Protein AF-A0A1B0GG59-F1 (afdb_monomer_lite)

Sequence (48 aa):
IQEKYLDQIADLYEDFHVTKLPLLEKEVRGADNIKKFSENLITSYSPN

pLDDT: mean 91.11, std 10.41, range [45.72, 98.0]

Foldseek 3Di:
DVVVVVVVCCVVPVVDDDQDADDDPDDQDDPVSVVVRCVSVVDRDDDD

Radius of gyration: 12.93 Å; chains: 1; bounding box: 29×22×28 Å

InterPro domains:
  IPR016300 Arsenical pump ATPase, ArsA/GET3 [PTHR10803] (2-47)
  IPR025723 ArsA/GET3, Anion-transporting ATPase-like domain [PF02374] (1-42)
  IPR027417 P-loop containing nucleoside triphosphate hydrolase [G3DSA:3.40.50.300] (1-48)

Organism: Glossina morsitans morsitans (NCBI:txid37546)

Structure (mmCIF, N/CA/C/O backbone):
data_AF-A0A1B0GG59-F1
#
_entry.id   AF-A0A1B0GG59-F1
#
loop_
_atom_site.group_PDB
_atom_site.id
_atom_site.type_symbol
_atom_site.label_atom_id
_atom_site.label_alt_id
_atom_site.label_comp_id
_atom_site.label_asym_id
_atom_site.label_entity_id
_atom_site.label_seq_id
_atom_site.pdbx_PDB_ins_code
_atom_site.Cartn_x
_atom_site.Cartn_y
_atom_site.Cartn_z
_atom_site.occupancy
_atom_site.B_iso_or_equiv
_atom_site.auth_seq_id
_atom_site.auth_comp_id
_atom_site.auth_asym_id
_atom_site.auth_atom_id
_atom_site.pdbx_PDB_model_num
ATOM 1 N N . ILE A 1 1 ? 12.159 10.558 -1.378 1.00 85.75 1 ILE A N 1
ATOM 2 C CA . ILE A 1 1 ? 12.829 9.304 -0.925 1.00 85.75 1 ILE A CA 1
ATOM 3 C C . ILE A 1 1 ? 12.080 8.076 -1.426 1.00 85.75 1 ILE A C 1
ATOM 5 O O . ILE A 1 1 ? 12.699 7.285 -2.119 1.00 85.75 1 ILE A O 1
ATOM 9 N N . GLN A 1 2 ? 10.787 7.914 -1.109 1.00 90.56 2 GLN A N 1
ATOM 10 C CA . GLN A 1 2 ? 10.001 6.753 -1.564 1.00 90.56 2 GLN A CA 1
ATOM 11 C C . GLN A 1 2 ? 9.944 6.629 -3.093 1.00 90.56 2 GLN A C 1
ATOM 13 O O . GLN A 1 2 ? 10.124 5.535 -3.604 1.00 90.56 2 GLN A O 1
ATOM 18 N N . GLU A 1 3 ? 9.794 7.748 -3.804 1.00 92.69 3 GLU A N 1
ATOM 19 C CA . GLU A 1 3 ? 9.780 7.817 -5.275 1.00 92.69 3 GLU A CA 1
ATOM 20 C C . GLU A 1 3 ? 10.971 7.097 -5.926 1.00 92.69 3 GLU A C 1
ATOM 22 O O . GLU A 1 3 ? 10.768 6.157 -6.679 1.00 92.69 3 GLU A O 1
AT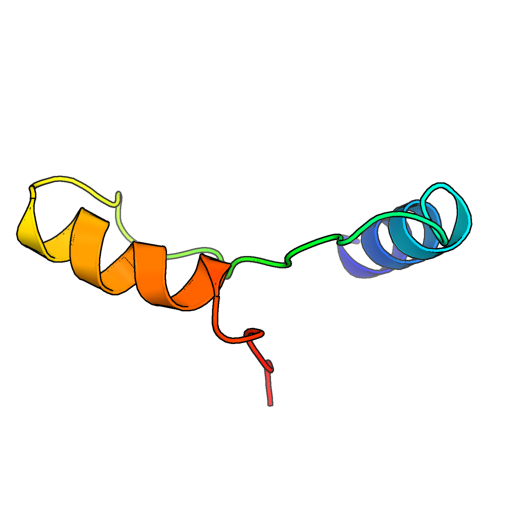OM 27 N N . LYS A 1 4 ? 12.206 7.395 -5.495 1.00 95.94 4 LYS A N 1
ATOM 28 C CA . LYS A 1 4 ? 13.417 6.711 -5.982 1.00 95.94 4 LYS A CA 1
ATOM 29 C C . LYS A 1 4 ? 13.325 5.182 -5.883 1.00 95.94 4 LYS A C 1
ATOM 31 O O . LYS A 1 4 ? 13.794 4.481 -6.770 1.00 95.94 4 LYS A O 1
ATOM 36 N N . TYR A 1 5 ? 12.788 4.657 -4.782 1.00 96.56 5 TYR A N 1
ATOM 37 C CA . TYR A 1 5 ? 12.660 3.209 -4.607 1.00 96.56 5 TYR A CA 1
ATOM 38 C C . TYR A 1 5 ? 11.504 2.632 -5.423 1.00 96.56 5 TYR A C 1
ATOM 40 O O . TYR A 1 5 ? 11.604 1.502 -5.883 1.00 96.56 5 TYR A O 1
ATOM 48 N N . LEU A 1 6 ? 10.425 3.393 -5.619 1.00 94.75 6 LEU A N 1
ATOM 49 C CA . LEU A 1 6 ? 9.319 2.988 -6.486 1.00 94.75 6 LEU A CA 1
ATOM 50 C C . LEU A 1 6 ? 9.770 2.860 -7.943 1.00 94.75 6 LEU A C 1
ATOM 52 O O . LEU A 1 6 ? 9.357 1.907 -8.597 1.00 94.75 6 LEU A O 1
ATOM 56 N N . ASP A 1 7 ? 10.641 3.754 -8.409 1.00 95.12 7 ASP A N 1
ATOM 57 C CA . ASP A 1 7 ? 11.224 3.676 -9.752 1.00 95.12 7 ASP A CA 1
ATOM 58 C C . ASP A 1 7 ? 12.099 2.425 -9.890 1.00 95.12 7 ASP A C 1
ATOM 60 O O . ASP A 1 7 ? 11.914 1.624 -10.799 1.00 95.12 7 ASP A O 1
ATOM 64 N N . GLN A 1 8 ? 12.969 2.170 -8.906 1.00 97.38 8 GLN A N 1
ATOM 65 C CA . GLN A 1 8 ? 13.788 0.952 -8.880 1.00 97.38 8 GLN A CA 1
ATOM 66 C C . GLN A 1 8 ? 12.949 -0.335 -8.846 1.00 97.38 8 GLN A C 1
ATOM 68 O O . GLN A 1 8 ? 13.331 -1.333 -9.450 1.00 97.38 8 GLN A O 1
ATOM 73 N N . ILE A 1 9 ? 11.818 -0.341 -8.132 1.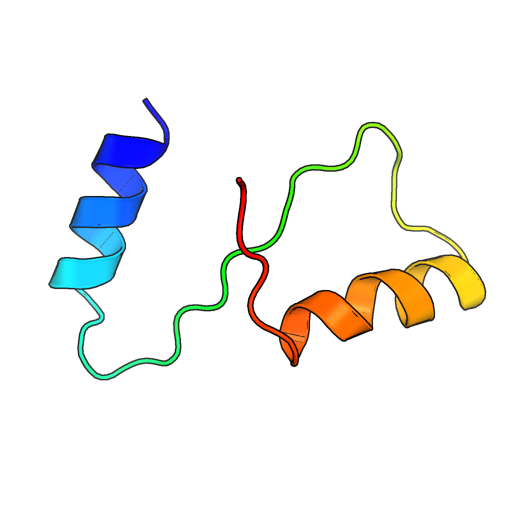00 96.19 9 ILE A N 1
ATOM 74 C CA . ILE A 1 9 ? 10.890 -1.482 -8.104 1.00 96.19 9 ILE A CA 1
ATOM 75 C C . ILE A 1 9 ? 10.221 -1.662 -9.470 1.00 96.19 9 ILE A C 1
ATOM 77 O O . ILE A 1 9 ? 10.065 -2.799 -9.906 1.00 96.19 9 ILE A O 1
ATOM 81 N N . ALA A 1 10 ? 9.834 -0.573 -10.139 1.00 94.00 10 ALA A N 1
ATOM 82 C CA . ALA A 1 10 ? 9.231 -0.645 -11.466 1.00 94.00 10 ALA A CA 1
ATOM 83 C C . ALA A 1 10 ? 10.197 -1.255 -12.495 1.00 94.00 10 ALA A C 1
ATOM 85 O O . ALA A 1 10 ? 9.776 -2.113 -13.264 1.00 94.00 10 ALA A O 1
ATOM 86 N N . ASP A 1 11 ? 11.481 -0.887 -12.440 1.00 96.50 11 ASP A N 1
ATOM 87 C CA . ASP A 1 11 ? 12.512 -1.433 -13.332 1.00 96.50 11 ASP A CA 1
ATOM 88 C C . ASP A 1 11 ? 12.825 -2.912 -13.035 1.00 96.50 11 ASP A C 1
ATOM 90 O O . ASP A 1 11 ? 12.976 -3.722 -13.943 1.00 96.50 11 ASP A O 1
ATOM 94 N N . LEU A 1 12 ? 12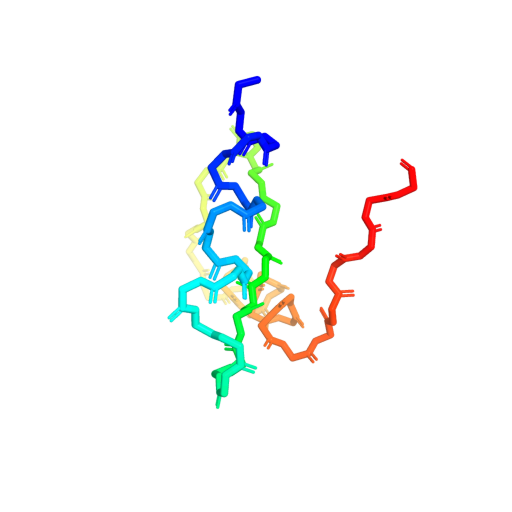.943 -3.289 -11.754 1.00 98.00 12 LEU A N 1
ATOM 95 C CA . LEU A 1 12 ? 13.326 -4.654 -11.360 1.00 98.00 12 LEU A CA 1
ATOM 96 C C . LEU A 1 12 ? 12.219 -5.691 -11.577 1.00 98.00 12 LEU A C 1
ATOM 98 O O . LEU A 1 12 ? 12.513 -6.880 -11.707 1.00 98.00 12 LEU A O 1
ATOM 102 N N . TYR A 1 13 ? 10.961 -5.258 -11.547 1.00 96.75 13 TYR A N 1
ATOM 103 C CA . TYR A 1 13 ? 9.793 -6.133 -11.562 1.00 96.75 13 TYR A CA 1
ATOM 104 C C . TYR A 1 13 ? 8.825 -5.762 -12.693 1.00 96.75 13 TYR A C 1
ATOM 106 O O . TYR A 1 13 ? 7.611 -5.812 -12.503 1.00 96.75 13 TYR A O 1
ATOM 114 N N . GLU A 1 14 ? 9.357 -5.407 -13.865 1.00 94.31 14 GLU A N 1
ATOM 115 C CA . GLU A 1 14 ? 8.575 -4.976 -15.036 1.00 94.31 14 GLU A CA 1
ATOM 116 C C . GLU A 1 14 ? 7.507 -5.998 -15.480 1.00 94.31 14 GLU A C 1
ATOM 118 O O . GLU A 1 14 ? 6.417 -5.614 -15.901 1.00 94.31 14 GLU A O 1
ATOM 123 N N . ASP A 1 15 ? 7.771 -7.294 -15.290 1.00 96.31 15 ASP A N 1
ATOM 124 C CA . ASP A 1 15 ? 6.856 -8.394 -15.631 1.00 96.31 15 ASP A CA 1
ATOM 125 C C . ASP A 1 15 ? 5.830 -8.725 -14.528 1.00 96.31 15 ASP A C 1
ATOM 127 O O . ASP A 1 15 ? 5.066 -9.691 -14.636 1.00 96.31 15 ASP A O 1
ATOM 131 N N . PHE A 1 16 ? 5.803 -7.961 -13.433 1.00 96.31 16 PHE A N 1
ATOM 132 C CA . PHE A 1 16 ? 4.921 -8.206 -12.293 1.00 96.31 16 PHE A CA 1
ATOM 133 C C . PHE A 1 16 ? 3.849 -7.127 -12.154 1.00 96.31 16 PHE A C 1
ATOM 135 O O . PHE A 1 16 ? 4.046 -5.946 -12.433 1.00 96.31 16 PHE A O 1
ATOM 142 N N . HIS A 1 17 ? 2.700 -7.521 -11.600 1.00 92.12 17 HIS A N 1
ATOM 143 C CA . HIS A 1 17 ? 1.695 -6.562 -11.157 1.00 92.12 17 HIS A CA 1
ATOM 144 C C . HIS A 1 17 ? 2.073 -5.984 -9.785 1.00 92.12 17 HIS A C 1
ATOM 146 O O . HIS A 1 17 ? 1.751 -6.556 -8.741 1.00 92.12 17 HIS A O 1
ATOM 152 N N . VAL A 1 18 ? 2.770 -4.847 -9.783 1.00 92.94 18 VAL A N 1
ATOM 153 C CA . VAL A 1 18 ? 3.145 -4.131 -8.555 1.00 92.94 18 VAL A CA 1
ATOM 154 C C . VAL A 1 18 ? 2.028 -3.167 -8.136 1.00 92.94 18 VAL A C 1
ATOM 156 O O . VAL A 1 18 ? 1.920 -2.050 -8.645 1.00 92.94 18 VAL A O 1
ATOM 159 N N . THR A 1 19 ? 1.199 -3.577 -7.175 1.00 92.50 19 THR A N 1
ATOM 160 C CA . THR A 1 19 ? 0.119 -2.737 -6.628 1.00 92.50 19 THR A CA 1
ATOM 161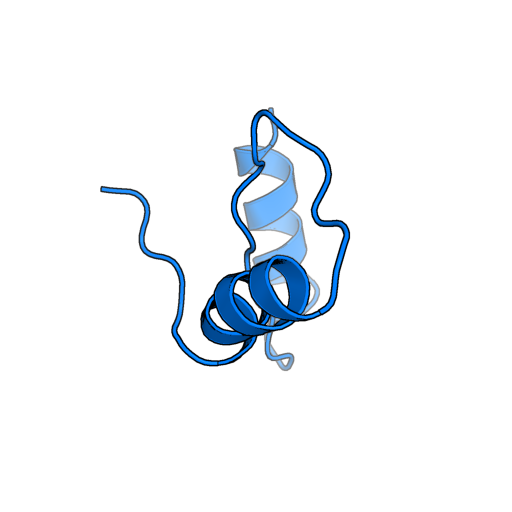 C C . THR A 1 19 ? 0.646 -1.757 -5.575 1.00 92.50 19 THR A C 1
ATOM 163 O O . THR A 1 19 ? 1.214 -2.159 -4.559 1.00 92.50 19 THR A O 1
ATOM 166 N N . LYS A 1 20 ? 0.428 -0.453 -5.787 1.00 92.75 20 LYS A N 1
ATOM 167 C CA . LYS A 1 20 ? 0.805 0.612 -4.842 1.00 92.75 20 LYS A CA 1
ATOM 168 C C . LYS A 1 20 ? -0.367 0.916 -3.909 1.00 92.75 20 LYS A C 1
ATOM 170 O O . LYS A 1 20 ? -1.456 1.233 -4.377 1.00 92.75 20 LYS A O 1
ATOM 175 N N . LEU A 1 21 ? -0.133 0.852 -2.599 1.00 93.00 21 LEU A N 1
ATOM 176 C CA . LEU A 1 21 ? -1.146 1.131 -1.577 1.00 93.00 21 LEU A CA 1
ATOM 177 C C . LEU A 1 21 ? -0.840 2.440 -0.838 1.00 93.00 21 LEU A C 1
ATOM 179 O O . LEU A 1 21 ? 0.331 2.715 -0.559 1.00 93.00 21 LEU A O 1
ATOM 183 N N . PRO A 1 22 ? -1.865 3.237 -0.489 1.00 92.00 22 PRO A N 1
ATOM 184 C CA . PRO A 1 22 ? -1.671 4.464 0.267 1.00 92.00 22 PRO A CA 1
ATOM 185 C C . PRO A 1 22 ? -1.307 4.167 1.724 1.00 92.00 22 PRO A C 1
ATOM 187 O O . PRO A 1 22 ? -1.815 3.227 2.341 1.00 92.00 22 PRO A O 1
ATOM 190 N N . LEU A 1 23 ? -0.466 5.023 2.299 1.00 92.75 23 LEU A N 1
ATOM 191 C CA . LEU A 1 23 ? -0.253 5.054 3.740 1.00 92.75 23 LEU A CA 1
ATOM 192 C C . LEU A 1 23 ? -1.460 5.725 4.405 1.00 92.75 23 LEU A C 1
ATOM 194 O O . LEU A 1 23 ? -1.818 6.847 4.058 1.00 92.75 23 LEU A O 1
ATOM 198 N N . LEU A 1 24 ? -2.073 5.046 5.372 1.00 93.25 24 LEU A N 1
ATOM 199 C CA . LEU A 1 24 ? -3.188 5.582 6.149 1.00 93.25 24 LEU A CA 1
ATOM 200 C C . LEU A 1 24 ? -2.706 6.088 7.511 1.00 93.25 24 LEU A C 1
ATOM 202 O O . LEU A 1 24 ? -1.805 5.510 8.113 1.00 93.25 24 LEU A O 1
ATOM 206 N N . GLU A 1 25 ? -3.349 7.136 8.028 1.00 94.69 25 GLU A N 1
ATOM 207 C CA . GLU A 1 25 ? -3.036 7.710 9.349 1.00 94.69 25 GLU A CA 1
ATOM 208 C C . GLU A 1 25 ? -3.356 6.764 10.516 1.00 94.69 25 GLU A C 1
ATOM 210 O O . GLU A 1 25 ? -2.820 6.912 11.614 1.00 94.69 25 GLU A O 1
ATOM 215 N N . LYS A 1 26 ? -4.267 5.809 10.299 1.00 95.88 26 LYS A N 1
ATOM 216 C CA . LYS A 1 26 ? -4.751 4.870 11.314 1.00 95.88 26 LYS A CA 1
ATOM 217 C C . LYS A 1 26 ? -4.581 3.437 10.842 1.00 95.88 26 LYS A C 1
ATOM 219 O O . LYS A 1 26 ? -4.625 3.144 9.649 1.00 95.88 26 LYS A O 1
ATOM 224 N N . GLU A 1 27 ? -4.453 2.537 11.807 1.00 97.31 27 GLU A N 1
ATOM 225 C CA . GLU A 1 27 ? -4.369 1.107 11.543 1.00 97.31 27 GLU A CA 1
ATOM 226 C C . GLU A 1 27 ? -5.660 0.580 10.898 1.00 97.31 27 GLU A C 1
ATOM 228 O O . GLU A 1 27 ? -6.775 0.892 11.329 1.00 97.31 27 GLU A O 1
ATOM 233 N N . VAL A 1 28 ? -5.510 -0.287 9.898 1.00 96.44 28 VAL A N 1
ATOM 234 C CA . VAL A 1 28 ? -6.635 -0.975 9.256 1.00 96.44 28 VAL A CA 1
ATOM 235 C C . VAL A 1 28 ? -7.012 -2.195 10.094 1.00 96.44 28 VAL A C 1
ATOM 237 O O . VAL A 1 28 ? -6.445 -3.276 9.944 1.00 96.44 28 VAL A O 1
ATOM 240 N N . ARG A 1 29 ? -7.968 -2.019 11.011 1.00 96.38 29 ARG A N 1
ATOM 241 C CA . ARG A 1 29 ? -8.476 -3.088 11.889 1.00 96.38 29 ARG A CA 1
ATOM 242 C C . ARG A 1 29 ? -9.997 -3.190 11.844 1.00 96.38 29 ARG A C 1
ATOM 244 O O . ARG A 1 29 ? -10.687 -2.187 11.673 1.00 96.38 29 ARG A O 1
ATOM 251 N N . GLY A 1 30 ? -10.507 -4.399 12.078 1.00 97.62 30 GLY A N 1
ATOM 252 C CA . GLY A 1 30 ? -11.934 -4.714 11.998 1.00 97.62 30 GLY A CA 1
ATOM 253 C C . GLY A 1 30 ? -12.381 -5.012 10.566 1.00 97.62 30 GLY A C 1
ATOM 254 O O . GLY A 1 30 ? -11.826 -4.481 9.604 1.00 97.62 30 GLY A O 1
ATOM 255 N N . ALA A 1 31 ? -13.379 -5.887 10.426 1.00 97.75 31 ALA A N 1
ATOM 256 C CA . ALA A 1 31 ? -13.789 -6.436 9.133 1.00 97.75 31 ALA A CA 1
ATOM 257 C C . ALA A 1 31 ? -14.173 -5.353 8.109 1.00 97.75 31 ALA A C 1
ATOM 259 O O . ALA A 1 31 ? -13.796 -5.452 6.943 1.00 97.75 31 ALA A O 1
ATOM 260 N N . ASP A 1 32 ? -14.861 -4.298 8.548 1.00 97.25 32 ASP A N 1
ATOM 261 C CA . ASP A 1 32 ? -15.327 -3.231 7.659 1.00 97.25 32 ASP A CA 1
ATOM 262 C C . ASP A 1 32 ? -14.177 -2.393 7.098 1.00 97.25 32 ASP A C 1
ATOM 264 O O . ASP A 1 32 ? -14.156 -2.082 5.908 1.00 97.25 32 ASP A O 1
ATOM 268 N N . ASN A 1 33 ? -13.188 -2.058 7.931 1.00 96.19 33 ASN A N 1
ATOM 269 C CA . ASN A 1 33 ? -12.025 -1.294 7.482 1.00 96.19 33 ASN A CA 1
ATOM 270 C C . ASN A 1 33 ? -11.122 -2.139 6.581 1.00 96.19 33 ASN A C 1
ATOM 272 O O . ASN A 1 33 ? -10.604 -1.619 5.597 1.00 96.19 33 ASN A O 1
ATOM 276 N N . ILE A 1 34 ? -10.976 -3.438 6.871 1.00 96.69 34 ILE A N 1
ATOM 277 C CA . ILE A 1 34 ? -10.233 -4.368 6.008 1.00 96.69 34 ILE A CA 1
ATOM 278 C C . ILE A 1 34 ? -10.904 -4.464 4.634 1.00 96.69 34 ILE A C 1
ATOM 280 O O . ILE A 1 34 ? -10.217 -4.348 3.621 1.00 96.69 34 ILE A O 1
ATOM 284 N N . LYS A 1 35 ? -12.237 -4.611 4.584 1.00 96.38 35 LYS A N 1
ATOM 285 C CA . LYS A 1 35 ? -12.982 -4.637 3.315 1.00 96.38 35 LYS A CA 1
ATOM 286 C C . LYS A 1 35 ? -12.777 -3.356 2.512 1.00 96.38 35 LYS A C 1
ATOM 288 O O . LYS A 1 35 ? -12.381 -3.443 1.356 1.00 96.38 35 LYS A O 1
ATOM 293 N N . LYS A 1 36 ? -12.950 -2.185 3.131 1.00 93.69 36 LYS A N 1
ATOM 294 C CA . LYS A 1 36 ? -12.727 -0.893 2.458 1.00 93.69 36 LYS A CA 1
ATOM 295 C C . LYS A 1 36 ? -11.293 -0.745 1.951 1.00 93.69 36 LYS A C 1
ATOM 297 O O . LYS A 1 36 ? -11.076 -0.316 0.828 1.00 93.69 36 LYS A O 1
ATOM 302 N N . 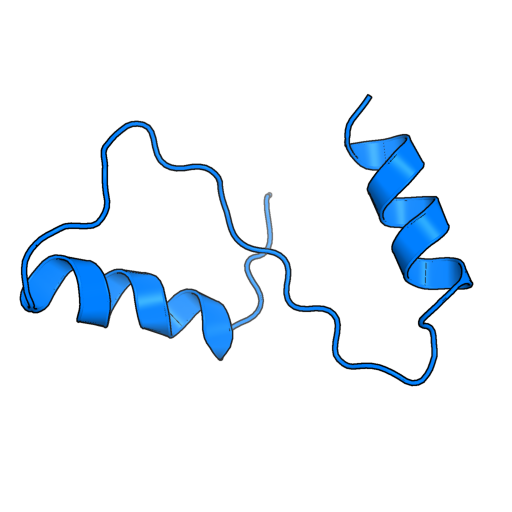PHE A 1 37 ? -10.300 -1.127 2.755 1.00 94.62 37 PHE A N 1
ATOM 303 C CA . PHE A 1 37 ? -8.903 -1.048 2.335 1.00 94.62 37 PHE A CA 1
ATOM 304 C C . PHE A 1 37 ? -8.592 -1.995 1.170 1.00 94.62 37 PHE A C 1
ATOM 306 O O . PHE A 1 37 ? -7.825 -1.625 0.282 1.00 94.62 37 PHE A O 1
ATOM 313 N N . SER A 1 38 ? -9.213 -3.181 1.145 1.00 94.38 38 SER A N 1
ATOM 314 C CA . SER A 1 38 ? -8.987 -4.189 0.103 1.00 94.38 38 SER A CA 1
ATOM 315 C C . SER A 1 38 ? -9.388 -3.733 -1.302 1.00 94.38 38 SER A C 1
ATOM 317 O O . SER A 1 38 ? -8.844 -4.245 -2.274 1.00 94.38 38 SER A O 1
ATOM 319 N N . GLU A 1 39 ? -10.261 -2.731 -1.436 1.00 93.50 39 GLU A N 1
ATOM 320 C CA . GLU A 1 39 ? -10.630 -2.157 -2.737 1.00 93.50 39 GLU A CA 1
ATOM 321 C C . GLU A 1 39 ? -9.415 -1.549 -3.463 1.00 93.50 39 GLU A C 1
ATOM 323 O O . GLU A 1 39 ? -9.317 -1.650 -4.688 1.00 93.50 39 GLU A O 1
ATOM 328 N N . ASN A 1 40 ? -8.435 -1.028 -2.710 1.00 92.81 40 ASN A N 1
ATOM 329 C CA . ASN A 1 40 ? -7.179 -0.488 -3.249 1.00 92.81 40 ASN A CA 1
ATOM 330 C C . ASN A 1 40 ? -6.237 -1.573 -3.802 1.00 92.81 40 ASN A C 1
ATOM 332 O O . ASN A 1 40 ? -5.253 -1.246 -4.460 1.00 92.81 40 ASN A O 1
ATOM 336 N N . LEU A 1 41 ? -6.499 -2.859 -3.523 1.00 93.00 41 LEU A N 1
ATOM 337 C CA . LEU A 1 41 ? -5.742 -3.970 -4.115 1.00 93.00 41 LEU A CA 1
ATOM 338 C C . LEU A 1 41 ? -6.179 -4.263 -5.554 1.00 93.00 41 LEU A C 1
ATOM 340 O O . LEU A 1 41 ? -5.426 -4.871 -6.307 1.00 93.00 41 LEU A O 1
ATOM 344 N N . ILE A 1 42 ? -7.405 -3.875 -5.911 1.00 90.81 42 ILE A N 1
ATOM 345 C CA . ILE A 1 42 ? -8.017 -4.167 -7.213 1.00 90.81 42 ILE A CA 1
ATOM 346 C C . ILE A 1 42 ? -8.071 -2.907 -8.073 1.00 90.81 42 ILE A C 1
ATOM 348 O O . ILE A 1 42 ? -7.782 -2.952 -9.267 1.00 90.81 42 ILE A O 1
ATOM 352 N N . THR A 1 43 ? -8.438 -1.777 -7.466 1.00 85.56 43 THR A N 1
ATOM 353 C CA . THR A 1 43 ? -8.489 -0.483 -8.144 1.00 85.56 43 THR A CA 1
ATOM 354 C C . THR A 1 43 ? -7.191 0.254 -7.874 1.00 85.56 43 THR A C 1
ATOM 356 O O . THR A 1 43 ? -6.896 0.581 -6.725 1.00 85.56 43 THR A O 1
ATOM 359 N N . SER A 1 44 ? -6.420 0.516 -8.928 1.00 70.69 44 SER A N 1
ATOM 360 C CA . SER A 1 44 ? -5.166 1.261 -8.830 1.00 70.69 44 SER A CA 1
ATOM 361 C C . SER A 1 44 ? -5.388 2.592 -8.114 1.00 70.69 44 SER A C 1
ATOM 363 O O . SER A 1 44 ? -6.149 3.440 -8.580 1.00 70.69 44 SER A O 1
ATOM 365 N N . TYR A 1 45 ? -4.708 2.781 -6.985 1.00 69.38 45 TYR A N 1
ATOM 366 C CA . TYR A 1 45 ? -4.686 4.062 -6.293 1.00 69.38 45 TYR A CA 1
ATOM 367 C C . TYR A 1 45 ? -3.919 5.086 -7.145 1.00 69.38 45 TYR A C 1
ATOM 369 O O . TYR A 1 45 ? -2.715 4.940 -7.362 1.00 69.38 45 TYR A O 1
ATOM 377 N N . SER A 1 46 ? -4.613 6.120 -7.623 1.00 62.38 46 SER A N 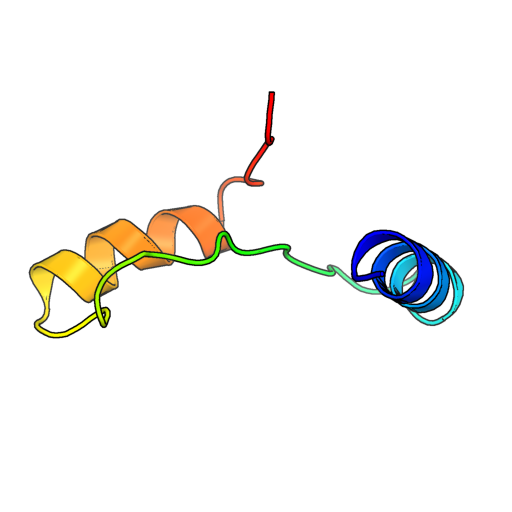1
ATOM 378 C CA . SER A 1 46 ? -4.004 7.286 -8.270 1.00 62.38 46 SER A CA 1
ATOM 379 C C . SER A 1 46 ? -3.885 8.425 -7.254 1.00 62.38 46 SER A C 1
ATOM 381 O O . SER A 1 46 ? -4.905 9.031 -6.917 1.00 62.38 46 SER A O 1
ATOM 383 N N . PRO A 1 47 ? -2.677 8.732 -6.745 1.00 65.88 47 PRO A N 1
ATOM 384 C CA . PRO A 1 47 ? -2.448 9.988 -6.048 1.00 65.88 47 PRO A CA 1
ATOM 385 C C . PRO A 1 47 ? -2.537 11.115 -7.086 1.00 65.88 47 PRO A C 1
ATOM 387 O O . PRO A 1 47 ? -1.723 11.159 -8.006 1.00 65.88 47 PRO A O 1
ATOM 390 N N . ASN A 1 48 ? -3.560 11.965 -6.982 1.00 45.72 48 ASN A N 1
ATOM 391 C CA . ASN A 1 48 ? -3.562 13.260 -7.669 1.00 45.72 48 ASN A CA 1
ATOM 392 C C . ASN A 1 48 ? -2.541 14.195 -7.019 1.00 45.72 48 ASN A C 1
ATOM 394 O O . ASN A 1 48 ? -2.462 14.174 -5.767 1.00 45.72 48 ASN A O 1
#

Secondary structure (DSSP, 8-state):
-HHHHHHHHHHHTTTS-----PPPSS---SHHHHHHHHGGGTS-----